Protein AF-A0AAJ7BP53-F1 (afdb_monomer_lite)

Secondary structure (DSSP, 8-state):
--HHHHHGGGS---TT-----PPPSPSS---HHHHHHHHHHHHHHHHHHHHHHHHTTTGGG-

Structure (mmCIF, N/CA/C/O backbone):
data_AF-A0AAJ7BP53-F1
#
_entry.id   AF-A0AAJ7BP53-F1
#
loop_
_atom_site.group_PDB
_atom_site.id
_atom_site.type_symbol
_atom_site.label_atom_id
_atom_site.label_alt_id
_atom_site.label_comp_id
_atom_site.label_asym_id
_atom_site.label_entity_id
_atom_site.label_seq_id
_atom_site.pdbx_PDB_ins_code
_atom_site.Cartn_x
_atom_site.Cartn_y
_atom_site.Cartn_z
_atom_site.occupancy
_atom_site.B_iso_or_equiv
_atom_site.auth_seq_id
_atom_site.auth_comp_id
_atom_site.auth_asym_id
_atom_site.auth_atom_id
_atom_site.pdbx_PDB_model_num
ATOM 1 N N . MET A 1 1 ? 58.079 -14.407 17.656 1.00 53.28 1 MET A N 1
ATOM 2 C CA . MET A 1 1 ? 57.080 -13.312 17.735 1.00 53.28 1 MET A CA 1
ATOM 3 C C . MET A 1 1 ? 57.039 -12.369 16.517 1.00 53.28 1 MET A C 1
ATOM 5 O O . MET A 1 1 ? 56.108 -11.587 16.432 1.00 53.28 1 MET A O 1
ATOM 9 N N . LEU A 1 2 ? 57.951 -12.450 15.534 1.00 57.41 2 LEU A N 1
ATOM 10 C CA . LEU A 1 2 ? 57.977 -11.526 14.376 1.00 57.41 2 LEU A CA 1
ATOM 11 C C . LEU A 1 2 ? 57.094 -11.936 13.175 1.00 57.41 2 LEU A C 1
ATOM 13 O O . LEU A 1 2 ? 56.791 -11.107 12.322 1.00 57.41 2 LEU A O 1
ATOM 17 N N . ALA A 1 3 ? 56.658 -13.197 13.093 1.00 59.00 3 ALA A N 1
ATOM 18 C CA . ALA A 1 3 ? 55.857 -13.687 11.964 1.00 59.00 3 ALA A CA 1
ATOM 19 C C . ALA A 1 3 ? 54.396 -13.188 11.990 1.00 59.00 3 ALA A C 1
ATOM 21 O O . ALA A 1 3 ? 53.782 -13.017 10.940 1.00 59.00 3 ALA A O 1
ATOM 22 N N . LEU A 1 4 ? 53.854 -12.892 13.178 1.00 58.91 4 LEU A N 1
ATOM 23 C CA . LEU A 1 4 ? 52.448 -12.516 13.356 1.00 58.91 4 LEU A CA 1
ATOM 24 C C . LEU A 1 4 ? 52.165 -11.074 12.897 1.00 58.91 4 LEU A C 1
ATOM 26 O O . LEU A 1 4 ? 51.146 -10.810 12.261 1.00 58.91 4 LEU A O 1
ATOM 30 N N . GLN A 1 5 ? 53.112 -10.156 13.119 1.00 60.53 5 GLN A N 1
ATOM 31 C CA . GLN A 1 5 ? 52.999 -8.740 12.743 1.00 60.53 5 GLN A CA 1
ATOM 32 C C . GLN A 1 5 ? 53.002 -8.519 11.218 1.00 60.53 5 GLN A C 1
ATOM 34 O O . GLN A 1 5 ? 52.444 -7.540 10.722 1.00 60.53 5 GLN A O 1
ATOM 39 N N . LYS A 1 6 ? 53.606 -9.437 10.450 1.00 54.91 6 LYS A N 1
ATOM 40 C CA . LYS A 1 6 ? 53.679 -9.347 8.982 1.00 54.91 6 LYS A CA 1
ATOM 41 C C . LYS A 1 6 ? 52.354 -9.710 8.294 1.00 54.91 6 LYS A C 1
ATOM 43 O O . LYS A 1 6 ? 52.115 -9.243 7.184 1.00 54.91 6 LYS A O 1
ATOM 48 N N . SER A 1 7 ? 51.481 -10.472 8.963 1.00 54.16 7 SER A N 1
ATOM 49 C CA . SER A 1 7 ? 50.184 -10.917 8.422 1.00 54.16 7 SER A CA 1
ATOM 50 C C . SER A 1 7 ? 49.156 -9.784 8.284 1.00 54.16 7 SER A C 1
ATOM 52 O O . SER A 1 7 ? 48.391 -9.760 7.324 1.00 54.16 7 SER A O 1
ATOM 54 N N . TRP A 1 8 ? 49.204 -8.778 9.166 1.00 57.34 8 TRP A N 1
ATOM 55 C CA . TRP A 1 8 ? 48.315 -7.604 9.134 1.00 57.34 8 TRP A CA 1
ATOM 56 C C . TRP A 1 8 ? 48.473 -6.767 7.852 1.00 57.34 8 TRP A C 1
ATOM 58 O O . TRP A 1 8 ? 47.545 -6.091 7.416 1.00 57.34 8 TRP A O 1
ATOM 68 N N . ARG A 1 9 ? 49.651 -6.827 7.220 1.00 59.78 9 ARG A N 1
ATOM 69 C CA . ARG A 1 9 ? 49.984 -6.047 6.022 1.00 59.78 9 ARG A CA 1
ATOM 70 C C . ARG A 1 9 ? 49.466 -6.690 4.723 1.00 59.78 9 ARG A C 1
ATOM 72 O O . ARG A 1 9 ? 49.562 -6.068 3.672 1.00 59.78 9 ARG A O 1
ATOM 79 N N . LEU A 1 10 ? 48.929 -7.913 4.800 1.00 64.00 10 LEU A N 1
ATOM 80 C CA . LEU A 1 10 ? 48.354 -8.658 3.673 1.00 64.00 10 LEU A CA 1
ATOM 81 C C . LEU A 1 10 ? 46.822 -8.631 3.650 1.00 64.00 10 LEU A C 1
ATOM 83 O O . LEU A 1 10 ? 46.224 -9.175 2.728 1.00 64.00 10 LEU A O 1
ATOM 87 N N . MET A 1 11 ? 46.176 -8.000 4.633 1.00 61.66 11 MET A N 1
ATOM 88 C CA . MET A 1 11 ? 44.741 -7.752 4.561 1.00 61.66 11 MET A CA 1
ATOM 89 C C . MET A 1 11 ? 44.491 -6.663 3.510 1.00 61.66 11 MET A C 1
ATOM 91 O O . MET A 1 11 ? 44.903 -5.518 3.730 1.00 61.66 11 MET A O 1
ATOM 95 N N . PRO A 1 12 ? 43.835 -6.960 2.371 1.00 65.06 12 PRO A N 1
ATOM 96 C CA . PRO A 1 12 ? 43.387 -5.899 1.487 1.00 65.06 12 PRO A CA 1
ATOM 97 C C . PRO A 1 12 ? 42.447 -5.006 2.298 1.00 65.06 12 PRO A C 1
ATOM 99 O O . PRO A 1 12 ? 41.480 -5.483 2.894 1.00 65.06 12 PRO A O 1
ATOM 102 N N . ARG A 1 13 ? 42.747 -3.705 2.365 1.00 63.50 13 ARG A N 1
ATOM 103 C CA . ARG A 1 13 ? 41.847 -2.712 2.957 1.00 63.50 13 ARG A CA 1
ATOM 104 C C . ARG A 1 13 ? 40.574 -2.656 2.111 1.00 63.50 13 ARG A C 1
ATOM 106 O O . ARG A 1 13 ? 40.459 -1.832 1.216 1.00 63.50 13 ARG A O 1
ATOM 113 N N . VAL A 1 14 ? 39.601 -3.510 2.416 1.00 65.00 14 VAL A N 1
ATOM 114 C CA . VAL A 1 14 ? 38.212 -3.352 1.947 1.00 65.00 14 VAL A CA 1
ATOM 115 C C . VAL A 1 14 ? 37.473 -2.316 2.817 1.00 65.00 14 VAL A C 1
ATOM 117 O O . VAL A 1 14 ? 36.285 -2.074 2.655 1.00 65.00 14 VAL A O 1
ATOM 120 N N . ALA A 1 15 ? 38.167 -1.642 3.738 1.00 65.06 15 ALA A N 1
ATOM 121 C CA . ALA A 1 15 ? 37.650 -0.463 4.417 1.00 65.06 15 ALA A CA 1
ATOM 122 C C . ALA A 1 15 ? 37.746 0.747 3.467 1.00 65.06 15 ALA A C 1
ATOM 124 O O . ALA A 1 15 ? 38.817 1.333 3.318 1.00 65.06 15 ALA A O 1
ATOM 125 N N . GLY A 1 16 ? 36.635 1.078 2.796 1.00 65.94 16 GLY A N 1
ATOM 126 C CA . GLY A 1 16 ? 36.503 2.265 1.933 1.00 65.94 16 GLY A CA 1
ATOM 127 C C . GLY A 1 16 ? 36.149 1.992 0.467 1.00 65.94 16 GLY A C 1
ATOM 128 O O . GLY A 1 16 ? 36.128 2.918 -0.338 1.00 65.94 16 GLY A O 1
ATOM 129 N N . GLN A 1 17 ? 35.867 0.743 0.089 1.00 74.50 17 GLN A N 1
ATOM 130 C CA . GLN A 1 17 ? 35.529 0.421 -1.297 1.00 74.50 17 GLN A CA 1
ATOM 131 C C . GLN A 1 17 ? 34.071 0.795 -1.616 1.00 74.50 17 GLN A C 1
ATOM 133 O O . GLN A 1 17 ? 33.145 0.038 -1.325 1.00 74.50 17 GLN A O 1
ATOM 138 N N . GLN A 1 18 ? 33.865 1.945 -2.256 1.00 79.81 18 GLN A N 1
ATOM 139 C CA . GLN A 1 18 ? 32.571 2.337 -2.813 1.00 79.81 18 GLN A CA 1
ATOM 140 C C . GLN A 1 18 ? 32.368 1.644 -4.168 1.00 79.81 18 GLN A C 1
ATOM 142 O O . GLN A 1 18 ? 33.162 1.830 -5.089 1.00 79.81 18 GLN A O 1
ATOM 147 N N . ARG A 1 19 ? 31.306 0.844 -4.307 1.00 80.31 19 ARG A N 1
ATOM 148 C CA . ARG A 1 19 ? 30.895 0.268 -5.596 1.00 80.31 19 ARG A CA 1
ATOM 149 C C . ARG A 1 19 ? 29.630 0.956 -6.079 1.00 80.31 19 ARG A C 1
ATOM 151 O O . ARG A 1 19 ? 28.659 1.058 -5.337 1.00 80.31 19 ARG A O 1
ATOM 158 N N . THR A 1 20 ? 29.629 1.382 -7.333 1.00 86.19 20 THR A N 1
ATOM 159 C CA . THR A 1 20 ? 28.410 1.779 -8.030 1.00 86.19 20 THR A CA 1
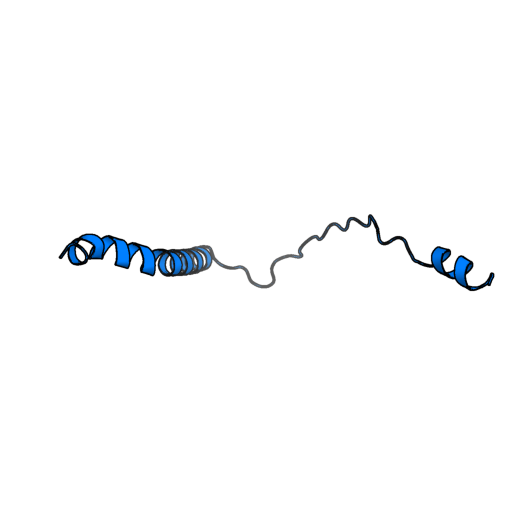ATOM 160 C C . THR A 1 20 ? 27.709 0.515 -8.518 1.00 86.19 20 THR A C 1
ATOM 162 O O . THR A 1 20 ? 28.198 -0.194 -9.395 1.00 86.19 20 THR A O 1
ATOM 165 N N . LEU A 1 21 ? 26.573 0.189 -7.904 1.00 85.62 21 LEU A N 1
ATOM 166 C CA . LEU A 1 21 ? 25.710 -0.886 -8.382 1.00 85.62 21 LEU A CA 1
ATOM 167 C C . LEU A 1 21 ? 24.759 -0.296 -9.417 1.00 85.62 21 LEU A C 1
ATOM 169 O O . LEU A 1 21 ? 23.831 0.433 -9.074 1.00 85.62 21 LEU A O 1
ATOM 173 N N . VAL A 1 22 ? 25.013 -0.593 -10.687 1.00 89.56 22 VAL A N 1
ATOM 174 C CA . VAL A 1 22 ? 24.093 -0.263 -11.776 1.00 89.56 22 VAL A CA 1
ATOM 175 C C . VAL A 1 22 ? 23.207 -1.479 -12.001 1.00 89.56 22 VAL A C 1
ATOM 177 O O . VAL A 1 22 ? 23.703 -2.563 -12.311 1.00 89.56 22 VAL A O 1
ATOM 180 N N . SER A 1 23 ? 21.897 -1.325 -11.817 1.00 87.19 23 SER A N 1
ATOM 181 C CA . SER A 1 23 ? 20.953 -2.368 -12.203 1.00 87.19 23 SER A CA 1
ATOM 182 C C . SER A 1 23 ? 20.880 -2.450 -13.728 1.00 87.19 23 SER A C 1
ATOM 184 O O . SER A 1 23 ? 20.769 -1.441 -14.425 1.00 87.19 23 SER A O 1
ATOM 186 N N . GLY A 1 24 ? 20.953 -3.673 -14.255 1.00 89.88 24 GLY A N 1
ATOM 187 C CA . GLY A 1 24 ? 20.635 -3.933 -15.655 1.00 89.88 24 GLY A CA 1
ATOM 188 C C . GLY A 1 24 ? 19.148 -3.687 -15.952 1.00 89.88 24 GLY A C 1
ATOM 189 O O . GLY A 1 24 ? 18.350 -3.480 -15.030 1.00 89.88 24 GLY A O 1
ATOM 190 N N . PRO A 1 25 ? 18.742 -3.728 -17.232 1.00 90.44 25 PRO A N 1
ATOM 191 C C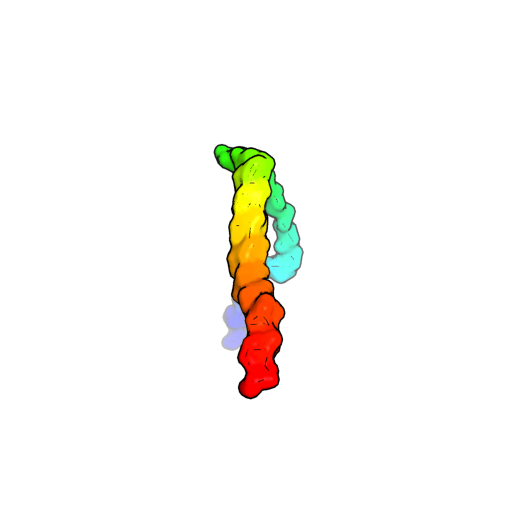A . PRO A 1 25 ? 17.339 -3.597 -17.600 1.00 90.44 25 PRO A CA 1
ATOM 192 C C . PRO A 1 25 ? 16.489 -4.679 -16.904 1.00 90.44 25 PRO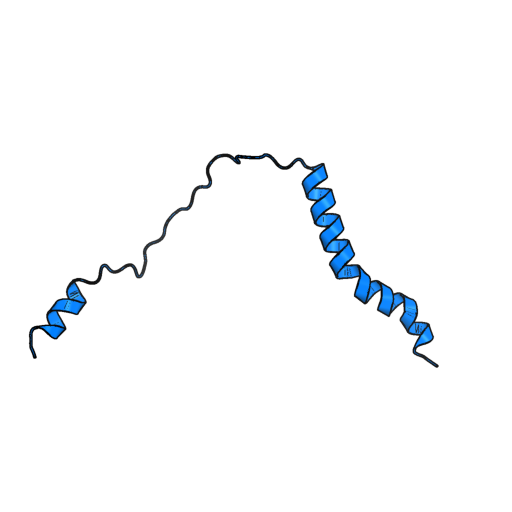 A C 1
ATOM 194 O O . PRO A 1 25 ? 16.935 -5.819 -16.752 1.00 90.44 25 PRO A O 1
ATOM 197 N N . PRO A 1 26 ? 15.261 -4.350 -16.471 1.00 90.81 26 PRO A N 1
ATOM 198 C CA . PRO A 1 26 ? 14.423 -5.276 -15.721 1.00 90.81 26 PRO A CA 1
ATOM 199 C C . PRO A 1 26 ? 14.044 -6.494 -16.570 1.00 90.81 26 PRO A C 1
ATOM 201 O O . PRO A 1 26 ? 13.542 -6.346 -17.684 1.00 90.81 26 PRO A O 1
ATOM 204 N N . ARG A 1 27 ? 14.228 -7.700 -16.011 1.00 91.88 27 ARG A N 1
ATOM 205 C CA . ARG A 1 27 ? 13.843 -8.968 -16.660 1.00 91.88 27 ARG A CA 1
ATOM 206 C C . ARG A 1 27 ? 12.329 -9.085 -16.860 1.00 91.88 27 ARG A C 1
ATOM 208 O O . ARG A 1 27 ? 11.890 -9.671 -17.839 1.00 91.88 27 ARG A O 1
ATOM 215 N N . VAL A 1 28 ? 11.548 -8.516 -15.940 1.00 93.56 28 VAL A N 1
ATOM 216 C CA . VAL A 1 28 ? 10.083 -8.448 -16.002 1.00 93.56 28 VAL A CA 1
ATOM 217 C C . VAL A 1 28 ? 9.660 -7.015 -15.697 1.00 93.56 28 VAL A C 1
ATOM 219 O O . VAL A 1 28 ? 10.054 -6.447 -14.677 1.00 93.56 28 VAL A O 1
ATOM 222 N N . ARG A 1 29 ? 8.877 -6.410 -16.594 1.00 92.31 29 ARG A N 1
ATOM 223 C CA . ARG A 1 29 ? 8.314 -5.073 -16.389 1.00 92.31 29 ARG A CA 1
ATOM 224 C C . ARG A 1 29 ? 6.992 -5.211 -15.648 1.00 92.31 29 ARG A C 1
ATOM 226 O O . ARG A 1 29 ? 6.035 -5.718 -16.213 1.00 92.31 29 ARG A O 1
ATOM 233 N N . VAL A 1 30 ? 6.949 -4.726 -14.413 1.00 93.75 30 VAL A N 1
ATOM 234 C CA . VAL A 1 30 ? 5.699 -4.630 -13.654 1.00 93.75 30 VAL A CA 1
ATOM 235 C C . VAL A 1 30 ? 4.890 -3.458 -14.200 1.00 93.75 30 VAL A C 1
ATOM 237 O O . VAL A 1 30 ? 5.369 -2.313 -14.218 1.00 93.75 30 VAL A O 1
ATOM 240 N N . SER A 1 31 ? 3.683 -3.750 -14.665 1.00 96.25 31 SER A N 1
ATOM 241 C CA . SER A 1 31 ? 2.742 -2.762 -15.183 1.00 96.25 31 SER A CA 1
ATOM 242 C C . SER A 1 31 ? 2.270 -1.812 -14.071 1.00 96.25 31 SER A C 1
ATOM 244 O O . SER A 1 31 ? 2.346 -2.113 -12.879 1.00 96.25 31 SER A O 1
ATOM 246 N N . PHE A 1 32 ? 1.800 -0.619 -14.438 1.00 95.88 32 PHE A N 1
ATOM 247 C CA . PHE A 1 32 ? 1.286 0.340 -13.454 1.00 95.88 32 PHE A CA 1
ATOM 248 C C . PHE A 1 32 ? 0.098 -0.207 -12.637 1.00 95.88 32 PHE A C 1
ATOM 250 O O . PHE A 1 32 ? 0.130 -0.060 -11.413 1.00 95.88 32 PHE A O 1
ATOM 257 N N . PRO A 1 33 ? -0.887 -0.902 -13.244 1.00 97.31 33 PRO A N 1
ATOM 258 C CA . PRO A 1 33 ? -1.971 -1.522 -12.487 1.00 97.31 33 PRO A CA 1
ATOM 259 C C . PRO A 1 33 ? -1.479 -2.536 -11.455 1.00 97.31 33 PRO A C 1
ATOM 261 O O . PRO A 1 33 ? -1.965 -2.533 -10.330 1.00 97.31 33 PRO A O 1
ATOM 264 N N . GLU A 1 34 ? -0.477 -3.356 -11.785 1.00 96.06 34 GLU A N 1
ATOM 265 C CA . GLU A 1 34 ? 0.094 -4.310 -10.827 1.00 96.06 34 GLU A CA 1
ATOM 266 C C . GLU A 1 34 ? 0.733 -3.594 -9.637 1.00 96.06 34 GLU A C 1
ATOM 268 O O . GLU A 1 34 ? 0.513 -3.995 -8.495 1.00 96.06 34 GLU A O 1
ATOM 273 N N . LYS A 1 35 ? 1.471 -2.504 -9.879 1.00 95.94 35 LYS A N 1
ATOM 274 C CA . LYS A 1 35 ? 2.056 -1.692 -8.799 1.00 95.94 35 LYS A CA 1
ATOM 275 C C . LYS A 1 35 ? 0.978 -1.104 -7.895 1.00 95.94 35 LYS A C 1
ATOM 277 O O . LYS A 1 35 ? 1.119 -1.151 -6.675 1.00 95.94 35 LYS A O 1
ATOM 282 N N . LEU A 1 36 ? -0.093 -0.576 -8.487 1.00 98.12 36 LEU A N 1
ATOM 283 C CA . LEU A 1 36 ? -1.219 -0.035 -7.732 1.00 98.12 36 LEU A CA 1
ATOM 284 C C . LEU A 1 36 ? -1.927 -1.115 -6.919 1.00 98.12 36 LEU A C 1
ATOM 286 O O . LEU A 1 36 ? -2.173 -0.902 -5.737 1.00 98.12 36 LEU A O 1
ATOM 290 N N . ALA A 1 37 ? -2.211 -2.274 -7.514 1.00 98.19 37 ALA A N 1
ATOM 291 C CA . ALA A 1 37 ? -2.871 -3.379 -6.828 1.00 98.19 37 ALA A CA 1
ATOM 292 C C . ALA A 1 37 ? -2.047 -3.867 -5.625 1.00 98.19 37 ALA A C 1
ATOM 294 O O . ALA A 1 37 ? -2.587 -4.033 -4.530 1.00 98.19 37 ALA A O 1
ATOM 295 N N . HIS A 1 38 ? -0.731 -4.022 -5.795 1.00 97.38 38 HIS A N 1
ATOM 296 C CA . HIS A 1 38 ? 0.162 -4.412 -4.702 1.00 97.38 38 HIS A CA 1
ATOM 297 C C . HIS A 1 38 ? 0.211 -3.344 -3.604 1.00 97.38 38 HIS A C 1
ATOM 299 O O . HIS A 1 38 ? 0.053 -3.670 -2.427 1.00 97.38 38 HIS A O 1
ATOM 305 N N . GLY A 1 39 ? 0.371 -2.071 -3.978 1.00 97.44 39 GLY A N 1
ATOM 306 C CA . GLY A 1 39 ? 0.398 -0.965 -3.021 1.00 97.44 39 GLY A CA 1
ATOM 307 C C . GLY A 1 39 ? -0.911 -0.829 -2.240 1.00 97.44 39 GLY A C 1
ATOM 308 O O . GLY A 1 39 ? -0.887 -0.704 -1.018 1.00 97.44 39 GLY A O 1
ATOM 309 N N . ALA A 1 40 ? -2.053 -0.928 -2.923 1.00 98.06 40 ALA A N 1
ATOM 310 C CA . ALA A 1 40 ? -3.373 -0.884 -2.302 1.00 98.06 40 ALA A CA 1
ATOM 311 C C . ALA A 1 40 ? -3.590 -2.059 -1.340 1.00 98.06 40 ALA A C 1
ATOM 313 O O . ALA A 1 40 ? -4.077 -1.855 -0.232 1.00 98.06 40 ALA A O 1
ATOM 314 N N . THR A 1 41 ? -3.171 -3.267 -1.727 1.00 98.25 41 THR A N 1
ATOM 315 C CA . THR A 1 41 ? -3.276 -4.461 -0.872 1.00 98.25 41 THR A CA 1
ATOM 316 C C . THR A 1 41 ? -2.461 -4.299 0.411 1.00 98.25 41 THR A C 1
ATOM 318 O O . THR A 1 41 ? -2.967 -4.560 1.501 1.00 98.25 41 THR A O 1
ATOM 321 N N . MET A 1 42 ? -1.220 -3.812 0.305 1.00 97.88 42 MET A N 1
ATOM 322 C CA . MET A 1 42 ? -0.374 -3.537 1.471 1.00 97.88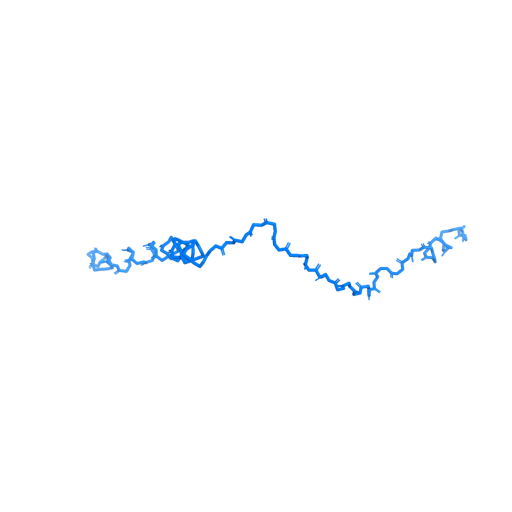 42 MET A CA 1
ATOM 323 C C . MET A 1 42 ? -0.977 -2.453 2.371 1.00 97.88 42 MET A C 1
ATOM 325 O O . MET A 1 42 ? -1.058 -2.637 3.585 1.00 97.88 42 MET A O 1
ATOM 329 N N . ALA A 1 43 ? -1.437 -1.343 1.787 1.00 97.94 43 ALA A N 1
ATOM 330 C CA . ALA A 1 43 ? -2.029 -0.238 2.537 1.00 97.94 43 ALA A CA 1
ATOM 331 C C . ALA A 1 43 ? -3.309 -0.664 3.271 1.00 97.94 43 ALA A C 1
ATOM 333 O O . ALA A 1 43 ? -3.461 -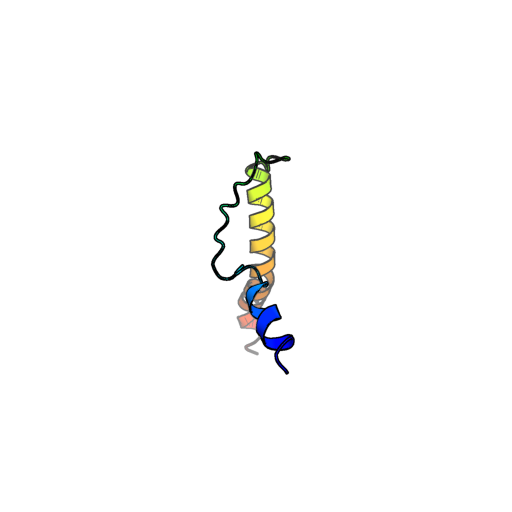0.379 4.459 1.00 97.94 43 ALA A O 1
ATOM 334 N N . ALA A 1 44 ? -4.197 -1.395 2.592 1.00 97.81 44 ALA A N 1
ATOM 335 C CA . ALA A 1 44 ? -5.408 -1.937 3.191 1.00 97.81 44 ALA A CA 1
ATOM 336 C C . ALA A 1 44 ? -5.078 -2.900 4.337 1.00 97.81 44 ALA A C 1
ATOM 338 O O . ALA A 1 44 ? -5.651 -2.766 5.412 1.00 97.81 44 ALA A O 1
ATOM 339 N N . GLY A 1 45 ? -4.115 -3.809 4.150 1.00 97.44 45 GLY A N 1
ATOM 340 C CA . GLY A 1 45 ? -3.696 -4.750 5.192 1.00 97.44 45 GLY A CA 1
ATOM 341 C C . GLY A 1 45 ? -3.161 -4.063 6.451 1.00 97.44 45 GLY A C 1
ATOM 342 O O . GLY A 1 45 ? -3.533 -4.439 7.560 1.00 97.44 45 GLY A O 1
ATOM 343 N N . ILE A 1 46 ? -2.340 -3.019 6.294 1.00 97.69 46 ILE A N 1
ATOM 344 C CA . ILE A 1 46 ? -1.788 -2.255 7.426 1.00 97.69 46 ILE A CA 1
ATOM 345 C C . ILE A 1 46 ? -2.887 -1.463 8.150 1.00 97.69 46 ILE A C 1
ATOM 347 O O . ILE A 1 46 ? -2.902 -1.402 9.379 1.00 97.69 46 ILE A O 1
ATOM 351 N N . LEU A 1 47 ? -3.807 -0.850 7.401 1.00 97.81 47 LEU A N 1
ATOM 352 C CA . LEU A 1 47 ? -4.838 0.024 7.964 1.00 97.81 47 LEU A CA 1
ATOM 353 C C . LEU A 1 47 ? -6.073 -0.725 8.474 1.00 97.81 47 LEU A C 1
ATOM 355 O O . LEU A 1 47 ? -6.827 -0.160 9.264 1.00 97.81 47 LEU A O 1
ATOM 359 N N . PHE A 1 48 ? -6.285 -1.979 8.076 1.00 97.50 48 PHE A N 1
ATOM 360 C CA . PHE A 1 48 ? -7.488 -2.738 8.418 1.00 97.50 48 PHE A CA 1
ATOM 361 C C . PHE A 1 48 ? -7.722 -2.826 9.933 1.00 97.50 48 PHE A C 1
ATOM 363 O O . PHE A 1 48 ? -8.781 -2.436 10.425 1.00 97.50 48 PHE A O 1
ATOM 370 N N . THR A 1 49 ? -6.715 -3.273 10.687 1.00 95.31 49 THR A N 1
ATOM 371 C CA . THR A 1 49 ? -6.801 -3.431 12.146 1.00 95.31 49 THR A CA 1
ATOM 372 C C . THR A 1 49 ? -7.060 -2.111 12.884 1.00 95.31 49 THR A C 1
ATOM 374 O O . THR A 1 49 ? -8.024 -2.053 13.649 1.00 95.31 49 THR A O 1
ATOM 377 N N . PRO A 1 50 ? -6.277 -1.028 12.691 1.00 96.06 50 PRO A N 1
ATOM 378 C CA . PRO A 1 50 ? -6.548 0.228 13.388 1.00 96.06 50 PRO A CA 1
ATOM 379 C C . PRO A 1 50 ? -7.886 0.859 12.974 1.00 96.06 50 PRO A C 1
ATOM 381 O O . PRO A 1 50 ? -8.569 1.415 13.832 1.00 96.06 50 PRO A O 1
ATOM 384 N N . LEU A 1 51 ? -8.309 0.735 11.708 1.00 97.19 51 LEU A N 1
ATOM 385 C CA . LEU A 1 51 ? -9.628 1.213 11.271 1.00 97.19 51 LEU A CA 1
ATOM 386 C C . LEU A 1 51 ? -10.768 0.453 11.955 1.00 97.19 51 LEU A C 1
ATOM 388 O O . LEU A 1 51 ? -11.749 1.073 12.363 1.00 97.19 51 LEU A O 1
ATOM 392 N N . TRP A 1 52 ? -10.629 -0.863 12.124 1.00 96.25 52 TRP A N 1
ATOM 393 C CA . TRP A 1 52 ? -11.594 -1.677 12.860 1.00 96.25 52 TRP A CA 1
ATOM 394 C C . TRP A 1 52 ? -11.698 -1.269 14.334 1.00 96.25 52 TRP A C 1
ATOM 396 O O . TRP A 1 52 ? -12.794 -1.146 14.876 1.00 96.25 52 TRP A O 1
ATOM 406 N N . VAL A 1 53 ? -10.566 -1.021 14.992 1.00 95.62 53 VAL A N 1
ATOM 407 C CA . VAL A 1 53 ? -10.554 -0.573 16.395 1.00 95.62 53 VAL A CA 1
ATOM 408 C C . VAL A 1 53 ? -11.211 0.801 16.531 1.00 95.62 53 VAL A C 1
ATOM 410 O O . VAL A 1 53 ? -12.046 1.006 17.413 1.00 95.62 53 VAL A O 1
ATOM 413 N N . LEU A 1 54 ? -10.880 1.738 15.638 1.00 95.00 54 LEU A N 1
ATOM 414 C CA . LEU A 1 54 ? -11.468 3.078 15.634 1.00 95.00 54 LEU A CA 1
ATOM 415 C C . LEU A 1 54 ? -12.980 3.044 15.387 1.00 95.00 54 LEU A C 1
ATOM 417 O O . LEU A 1 54 ? -13.714 3.797 16.028 1.00 95.00 54 LEU A O 1
ATOM 421 N N . SER A 1 55 ? -13.467 2.167 14.504 1.00 95.31 55 SER A N 1
ATOM 422 C CA . SER A 1 55 ? -14.904 2.051 14.234 1.00 95.31 55 SER A CA 1
ATOM 423 C C . SER A 1 55 ? -15.693 1.501 15.429 1.00 95.31 55 SER 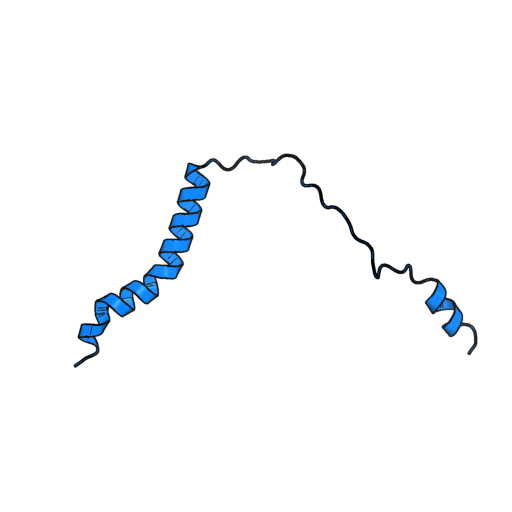A C 1
ATOM 425 O O . SER A 1 55 ? -16.847 1.887 15.618 1.00 95.31 55 SER A O 1
ATOM 427 N N . HIS A 1 56 ? -15.066 0.688 16.284 1.00 95.50 56 HIS A N 1
ATOM 428 C CA . HIS A 1 56 ? -15.691 0.082 17.468 1.00 95.50 56 HIS A CA 1
ATOM 429 C C . HIS A 1 56 ? -15.412 0.829 18.775 1.00 95.50 56 HIS A C 1
ATOM 431 O O . HIS A 1 56 ? -15.856 0.399 19.839 1.00 95.50 56 HIS A O 1
ATOM 437 N N . ILE A 1 57 ? -14.746 1.986 18.719 1.00 94.50 57 ILE A N 1
ATOM 438 C CA . ILE A 1 57 ? -14.337 2.714 19.925 1.00 94.50 57 ILE A CA 1
ATOM 439 C C . ILE A 1 57 ? -15.515 3.097 20.836 1.00 94.50 57 ILE A C 1
ATOM 441 O O . ILE A 1 57 ? -15.368 3.174 22.053 1.00 94.50 57 ILE A O 1
ATOM 445 N N . LYS A 1 58 ? -16.706 3.303 20.257 1.00 90.06 58 LYS A N 1
ATOM 446 C CA . LYS A 1 58 ? -17.934 3.610 21.006 1.00 90.06 58 LYS A CA 1
ATOM 447 C C . LYS A 1 58 ? -18.455 2.405 21.791 1.00 90.06 58 LYS A C 1
ATOM 449 O O . LYS A 1 58 ? -18.995 2.591 22.874 1.00 90.06 58 LYS A O 1
ATOM 454 N N . THR A 1 59 ? -18.261 1.192 21.276 1.00 91.75 59 THR A N 1
ATOM 455 C CA . THR A 1 59 ? -18.675 -0.057 21.929 1.00 91.75 59 THR A CA 1
ATOM 456 C C . THR A 1 59 ? -17.841 -0.347 23.176 1.00 91.75 59 THR A C 1
ATOM 458 O O . THR A 1 59 ? -18.335 -0.970 24.105 1.00 91.75 59 THR A O 1
ATOM 461 N N . TYR A 1 60 ? -16.603 0.150 23.241 1.00 87.88 60 TYR A N 1
ATOM 462 C CA . TYR A 1 60 ? -15.725 -0.024 24.405 1.00 87.88 60 TYR A CA 1
ATOM 463 C C . TYR A 1 60 ? -16.067 0.882 25.591 1.00 87.88 60 TYR A C 1
ATOM 465 O O . TYR A 1 60 ? -15.464 0.750 26.649 1.00 87.88 60 TYR A O 1
ATOM 473 N N . ARG A 1 61 ? -16.985 1.840 25.417 1.00 81.75 61 ARG A N 1
ATOM 474 C CA . ARG A 1 61 ? -17.310 2.860 26.424 1.00 81.75 61 ARG A CA 1
ATOM 475 C C . ARG A 1 61 ? -18.455 2.441 27.364 1.00 81.75 61 ARG A C 1
ATOM 477 O O . ARG A 1 61 ? -19.065 3.310 27.985 1.00 81.75 61 ARG A O 1
ATOM 484 N N . HIS A 1 62 ? -18.745 1.144 27.432 1.00 62.59 62 HIS A N 1
ATOM 485 C CA . HIS A 1 62 ? -19.714 0.542 28.346 1.00 62.59 62 HIS A CA 1
ATOM 486 C C . HIS A 1 62 ? -19.014 -0.101 29.538 1.00 62.59 62 HIS A C 1
ATOM 488 O O . HIS A 1 62 ? -18.039 -0.848 29.305 1.00 62.59 62 HIS A O 1
#

Radius of gyration: 27.55 Å; chains: 1; bounding box: 78×17×46 Å

Sequence (62 aa):
MLALQKSWRLMPRVAGQQRTLVSGPPRVRVSFPEKLAHGATMAAGILFTPLWVLSHIKTYRH

pLDDT: mean 84.18, std 15.48, range [53.28, 98.25]

InterPro domains:
  IPR003205 Cytochrome c oxidase, subunit 8 [PF02285] (22-62)
  IPR003205 Cytochrome c oxidase, subunit 8 [PTHR16717] (3-62)
  IPR036548 Cytochrome c oxidase, subunit 8 superfamily [G3DSA:4.10.81.10] (21-62)

Organism: Cephus cinctus (NCBI:txid211228)

Foldseek 3Di:
DPVVVVVVVPPDCPPPDDDDDDDDDDPDDDDPVNVVVVVVVVVCVVVVVVVVCVVCVVVVPD